Protein AF-A0A7C8D002-F1 (afdb_monomer)

Secondary structure (DSSP, 8-state):
-PPP-----HHHHHHHHHHHHHHHHHHHHHHHHH---HHHHTT-----EEE-TTS-EEEE-SS---TTTTHHHHHHS-TTT--TT-------TTTTTTSS-S--

Structure (mmCIF, N/CA/C/O backbone):
data_AF-A0A7C8D002-F1
#
_entry.id   AF-A0A7C8D002-F1
#
loop_
_atom_site.group_PDB
_atom_site.id
_atom_site.type_symbol
_atom_site.label_atom_id
_atom_site.label_alt_id
_atom_site.label_comp_id
_atom_site.label_asym_id
_atom_site.label_entity_id
_atom_site.label_seq_id
_atom_site.pdbx_PDB_ins_code
_atom_site.Cartn_x
_atom_site.Cartn_y
_atom_site.Cartn_z
_atom_site.occupancy
_atom_site.B_iso_or_equiv
_atom_site.auth_seq_id
_atom_site.auth_comp_id
_atom_site.auth_asym_id
_atom_site.auth_atom_id
_atom_site.pdbx_PDB_model_num
ATOM 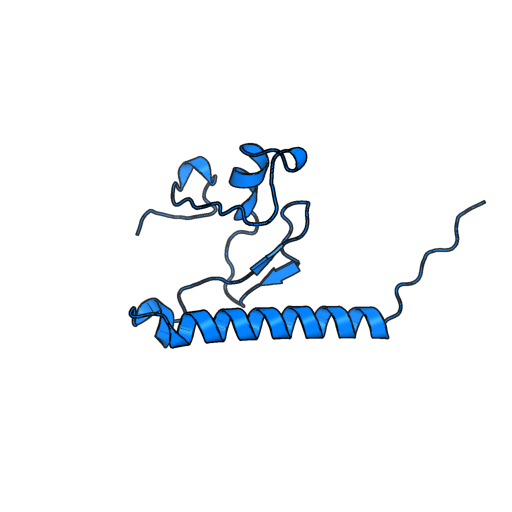1 N N . MET A 1 1 ? -38.613 18.965 1.150 1.00 39.44 1 MET A N 1
ATOM 2 C CA . MET A 1 1 ? -38.354 18.248 2.415 1.00 39.44 1 MET A CA 1
ATOM 3 C C . MET A 1 1 ? -36.889 17.859 2.396 1.00 39.44 1 MET A C 1
ATOM 5 O O . MET A 1 1 ? -36.526 17.009 1.596 1.00 39.44 1 MET A O 1
ATOM 9 N N . ASN A 1 2 ? -36.047 18.556 3.162 1.00 43.12 2 ASN A N 1
ATOM 10 C CA . ASN A 1 2 ? -34.639 18.187 3.298 1.00 43.12 2 ASN A CA 1
ATOM 11 C C . ASN A 1 2 ? -34.579 16.863 4.059 1.00 43.12 2 ASN A C 1
ATOM 13 O O . ASN A 1 2 ? -35.123 16.767 5.159 1.00 43.12 2 ASN A O 1
ATOM 17 N N . SER A 1 3 ? -33.975 15.844 3.453 1.00 49.53 3 SER A N 1
ATOM 18 C CA . SER A 1 3 ? -33.644 14.596 4.137 1.00 49.53 3 SER A CA 1
ATOM 19 C C . SER A 1 3 ? -32.827 14.921 5.395 1.00 49.53 3 SER A C 1
ATOM 21 O O . SER A 1 3 ? -31.970 15.805 5.318 1.00 49.53 3 SER A O 1
ATOM 23 N N . PRO A 1 4 ? -33.073 14.264 6.542 1.00 52.91 4 PRO A N 1
ATOM 24 C CA . PRO A 1 4 ? -32.281 14.506 7.742 1.00 52.91 4 PRO A CA 1
ATOM 25 C C . PRO A 1 4 ? -30.807 14.249 7.421 1.00 52.91 4 PRO A C 1
ATOM 27 O O . PRO A 1 4 ? -30.479 13.221 6.821 1.00 52.91 4 PRO A O 1
ATOM 30 N N . GLU A 1 5 ? -29.929 15.191 7.781 1.00 62.94 5 GLU A N 1
ATOM 31 C CA . GLU A 1 5 ? -28.484 14.974 7.722 1.00 62.94 5 GLU A CA 1
ATOM 32 C C . GLU A 1 5 ? -28.177 13.691 8.489 1.00 62.94 5 GLU A C 1
ATOM 34 O O . GLU A 1 5 ? -28.435 13.580 9.689 1.00 62.94 5 GLU A O 1
ATOM 39 N N . LYS A 1 6 ? -27.681 12.687 7.767 1.00 66.88 6 LYS A N 1
ATOM 40 C CA . LYS A 1 6 ? -27.319 11.394 8.330 1.00 66.88 6 LYS A CA 1
ATOM 41 C C . LYS A 1 6 ? -26.062 11.613 9.167 1.00 66.88 6 LYS A C 1
ATOM 43 O O . LYS A 1 6 ? -24.949 11.542 8.655 1.00 66.88 6 LYS A O 1
ATOM 48 N N . THR A 1 7 ? -26.247 11.969 10.432 1.00 80.38 7 THR A N 1
ATOM 49 C CA . THR A 1 7 ? -25.152 12.181 11.376 1.00 80.38 7 THR A CA 1
ATOM 50 C C . THR A 1 7 ? -24.419 10.849 11.518 1.00 80.38 7 THR A C 1
ATOM 52 O O . THR A 1 7 ? -25.017 9.849 11.913 1.00 80.38 7 THR A O 1
ATOM 55 N N . LEU A 1 8 ? -23.154 10.801 11.093 1.00 87.00 8 LEU A N 1
ATOM 56 C CA . LEU A 1 8 ? -22.322 9.608 11.238 1.00 87.00 8 LEU A CA 1
ATOM 57 C C . LEU A 1 8 ? -22.133 9.330 12.729 1.00 87.00 8 LEU A C 1
ATOM 59 O O . LEU A 1 8 ? -21.721 10.221 13.470 1.00 87.00 8 LEU A O 1
ATOM 63 N N . ASP A 1 9 ? -22.436 8.106 13.158 1.00 93.94 9 ASP A N 1
ATOM 64 C CA . ASP A 1 9 ? -22.226 7.683 14.540 1.00 93.94 9 ASP A CA 1
ATOM 65 C C . ASP A 1 9 ? -20.722 7.745 14.885 1.00 93.94 9 ASP A C 1
ATOM 67 O O . ASP A 1 9 ? -19.929 7.025 14.265 1.00 93.94 9 ASP A O 1
ATOM 71 N N . PRO A 1 10 ? -20.303 8.576 15.859 1.00 93.62 10 PRO A N 1
ATOM 72 C CA . PRO A 1 10 ? -18.892 8.746 16.200 1.00 93.62 10 PRO A CA 1
ATOM 73 C C . PRO A 1 10 ? -18.209 7.444 16.628 1.00 93.62 10 PRO A C 1
ATOM 75 O O . PRO A 1 10 ? -17.023 7.256 16.353 1.00 93.62 10 PRO A O 1
ATOM 78 N N . VAL A 1 11 ? -18.950 6.530 17.266 1.00 95.62 11 VAL A N 1
ATOM 79 C CA . VAL A 1 11 ? -18.418 5.226 17.683 1.00 95.62 11 VAL A CA 1
ATOM 80 C C . VAL A 1 11 ? -18.067 4.389 16.456 1.00 95.62 11 VAL A C 1
ATOM 82 O O . VAL A 1 11 ? -16.951 3.883 16.350 1.00 95.62 11 VAL A O 1
ATOM 85 N N . THR A 1 12 ? -18.983 4.299 15.492 1.00 95.69 12 THR A N 1
ATOM 86 C CA . THR A 1 12 ? -18.755 3.606 14.218 1.00 95.69 12 THR A CA 1
ATOM 87 C C . THR A 1 12 ? -17.555 4.180 13.462 1.00 95.69 12 THR A C 1
ATOM 89 O O . THR A 1 12 ? -16.737 3.420 12.944 1.00 95.69 12 THR A O 1
ATOM 92 N N . VAL A 1 13 ? -17.406 5.508 13.423 1.00 94.56 13 VAL A N 1
ATOM 93 C CA . VAL A 1 13 ? -16.273 6.163 12.747 1.00 94.56 13 VAL A CA 1
ATOM 94 C C . VAL A 1 13 ? -14.939 5.763 13.377 1.00 94.56 13 VAL A C 1
ATOM 96 O O . VAL A 1 13 ? -14.027 5.347 12.659 1.00 94.56 13 VAL A O 1
ATOM 99 N N . GLU A 1 14 ? -14.813 5.841 14.704 1.00 96.06 14 GLU A N 1
ATOM 100 C CA . GLU A 1 14 ? -13.562 5.473 15.376 1.00 96.06 14 GLU A CA 1
ATOM 101 C C . GLU A 1 14 ? -13.283 3.964 15.305 1.00 96.06 14 GLU A C 1
ATOM 103 O O . GLU A 1 14 ? -12.125 3.574 15.150 1.00 96.06 14 GLU A O 1
ATOM 108 N N . LEU A 1 15 ? -14.317 3.112 15.313 1.00 97.00 15 LEU A N 1
ATOM 109 C CA . LEU A 1 15 ? -14.160 1.670 15.090 1.00 97.00 15 LEU A CA 1
ATOM 110 C C . LEU A 1 15 ? -13.593 1.364 13.699 1.00 97.00 15 LEU A C 1
ATOM 112 O O . LEU A 1 15 ? -12.604 0.638 13.588 1.00 97.00 15 LEU A O 1
ATOM 116 N N . ILE A 1 16 ? -14.176 1.936 12.639 1.00 96.19 16 ILE A N 1
ATOM 117 C CA . ILE A 1 16 ? -13.707 1.730 11.258 1.00 96.19 16 ILE A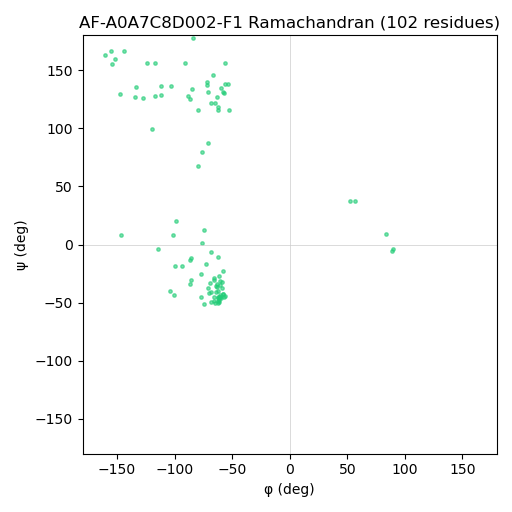 CA 1
ATOM 118 C C . ILE A 1 16 ? -12.275 2.243 11.103 1.00 96.19 16 ILE A C 1
ATOM 120 O O . ILE A 1 16 ? -11.418 1.559 10.544 1.00 96.19 16 ILE A O 1
ATOM 124 N N . LYS A 1 17 ? -11.987 3.430 11.638 1.00 94.44 17 LYS A N 1
ATOM 125 C CA . LYS A 1 17 ? -10.645 4.015 11.628 1.00 94.44 17 LYS A CA 1
ATOM 126 C C . LYS A 1 17 ? -9.631 3.122 12.345 1.00 94.44 17 LYS A C 1
ATOM 128 O O . LYS A 1 17 ? -8.560 2.878 11.794 1.00 94.44 17 LYS A O 1
ATOM 133 N N . GLY A 1 18 ? -9.964 2.606 13.529 1.00 95.81 18 GLY A N 1
ATOM 134 C CA . GLY A 1 18 ? -9.117 1.670 14.270 1.00 95.81 18 GLY A CA 1
ATOM 135 C C . GLY A 1 18 ? -8.863 0.375 13.495 1.00 95.81 18 GLY A C 1
ATOM 136 O O . GLY A 1 18 ? -7.719 -0.066 13.395 1.00 95.81 18 GLY A O 1
ATOM 137 N N . ALA A 1 19 ? -9.897 -0.186 12.862 1.00 97.06 19 ALA A N 1
ATOM 138 C CA . ALA A 1 19 ? -9.774 -1.383 12.032 1.00 97.06 19 ALA A CA 1
ATOM 139 C C . ALA A 1 19 ? -8.853 -1.162 10.818 1.00 97.06 19 ALA A C 1
ATOM 141 O O . ALA A 1 19 ? -7.956 -1.967 10.574 1.00 97.06 19 ALA A O 1
ATOM 142 N N . LEU A 1 20 ? -9.002 -0.042 10.101 1.00 95.94 20 LEU A N 1
ATOM 143 C CA . LEU A 1 20 ? -8.136 0.315 8.968 1.00 95.94 20 LEU A CA 1
ATOM 144 C C . LEU A 1 20 ? -6.680 0.541 9.393 1.00 95.94 20 LEU A C 1
ATOM 146 O O . LEU A 1 20 ? -5.752 0.201 8.658 1.00 95.94 20 LEU A O 1
ATOM 150 N N . GLN A 1 21 ? -6.463 1.114 10.579 1.00 93.88 21 GLN A N 1
ATOM 151 C CA . GLN A 1 21 ? -5.124 1.265 11.147 1.00 93.88 21 GLN A CA 1
ATOM 152 C C . GLN A 1 21 ? -4.5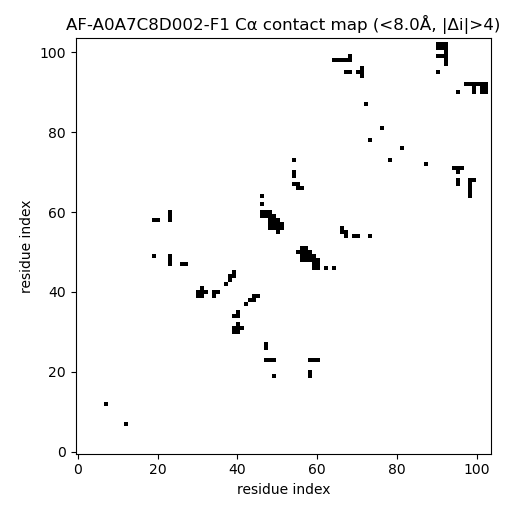14 -0.086 11.527 1.00 93.88 21 GLN A C 1
ATOM 154 O O . GLN A 1 21 ? -3.336 -0.293 11.250 1.00 93.88 21 GLN A O 1
ATOM 159 N N . SER A 1 22 ? -5.301 -0.998 12.110 1.00 95.94 22 SER A N 1
ATOM 160 C CA . SER A 1 22 ? -4.858 -2.358 12.441 1.00 95.94 22 SER A CA 1
ATOM 161 C C . SER A 1 22 ? -4.474 -3.139 11.188 1.00 95.94 22 SER A C 1
ATOM 163 O O . SER A 1 22 ? -3.369 -3.669 11.120 1.00 95.94 22 SER A O 1
ATOM 165 N N . ALA A 1 23 ? -5.332 -3.129 10.161 1.00 96.31 23 ALA A N 1
ATOM 166 C CA . ALA A 1 23 ? -5.067 -3.799 8.889 1.00 96.31 23 ALA A CA 1
ATOM 167 C C . ALA A 1 23 ? -3.776 -3.285 8.235 1.00 96.31 23 ALA A C 1
ATOM 169 O O . ALA A 1 23 ? -2.951 -4.071 7.775 1.00 96.31 23 ALA A O 1
ATOM 170 N N . ARG A 1 24 ? -3.550 -1.964 8.249 1.00 93.81 24 ARG A N 1
ATOM 171 C CA . ARG A 1 24 ? -2.291 -1.382 7.770 1.00 93.81 24 ARG A CA 1
ATOM 172 C C . ARG A 1 24 ? -1.090 -1.867 8.583 1.00 93.81 24 ARG A C 1
ATOM 174 O O . ARG A 1 24 ? -0.109 -2.290 7.983 1.00 93.81 24 ARG A O 1
ATOM 181 N N . SER A 1 25 ? -1.163 -1.848 9.913 1.00 93.62 25 SER A N 1
ATOM 182 C CA . SER A 1 25 ? -0.073 -2.340 10.769 1.00 93.62 25 SER A CA 1
ATOM 183 C C . SER A 1 25 ? 0.264 -3.809 10.494 1.00 93.62 25 SER A C 1
ATOM 185 O O . SER A 1 25 ? 1.434 -4.183 10.494 1.00 93.62 25 SER A O 1
ATOM 187 N N . GLU A 1 26 ? -0.740 -4.641 10.210 1.00 96.56 26 GLU A N 1
ATOM 188 C CA . GLU A 1 26 ? -0.522 -6.028 9.794 1.00 96.56 26 GLU A CA 1
ATOM 189 C C . GLU A 1 26 ? 0.177 -6.113 8.432 1.00 96.56 26 GLU A C 1
ATOM 191 O O . GLU A 1 26 ? 1.156 -6.847 8.313 1.00 96.56 26 GLU A O 1
ATOM 196 N N . MET A 1 27 ? -0.241 -5.326 7.431 1.00 95.00 27 MET A N 1
ATOM 197 C CA . MET A 1 27 ? 0.454 -5.249 6.135 1.00 95.00 27 MET A CA 1
ATOM 198 C C . MET A 1 27 ? 1.929 -4.854 6.295 1.00 95.00 27 MET A C 1
ATOM 200 O O . MET A 1 27 ? 2.803 -5.476 5.694 1.00 95.00 27 MET A O 1
ATOM 204 N N . GLU A 1 28 ? 2.223 -3.853 7.128 1.00 93.81 28 GLU A N 1
ATOM 205 C CA . GLU A 1 28 ? 3.596 -3.417 7.418 1.00 93.81 28 GLU A CA 1
ATOM 206 C C . GLU A 1 28 ? 4.412 -4.536 8.088 1.00 93.81 28 GLU A C 1
ATOM 208 O O . GLU A 1 28 ? 5.513 -4.855 7.639 1.00 93.81 28 GLU A O 1
ATOM 213 N N . ALA A 1 29 ? 3.845 -5.209 9.094 1.00 94.38 29 ALA A N 1
ATOM 214 C CA . ALA A 1 29 ? 4.499 -6.329 9.771 1.00 94.38 29 ALA A CA 1
ATOM 215 C C . ALA A 1 29 ? 4.762 -7.524 8.831 1.00 94.38 29 ALA A C 1
ATOM 217 O O . ALA A 1 29 ? 5.765 -8.230 8.983 1.00 94.38 29 ALA A O 1
ATOM 218 N N . LEU A 1 30 ? 3.877 -7.762 7.855 1.00 96.31 30 LEU A N 1
ATOM 219 C CA . LEU A 1 30 ? 4.088 -8.755 6.801 1.00 96.31 30 LEU A CA 1
ATOM 220 C C . LEU A 1 30 ? 5.277 -8.378 5.915 1.00 96.31 30 LEU A C 1
ATOM 222 O O . LEU A 1 30 ? 6.166 -9.204 5.732 1.00 96.31 30 LEU A O 1
ATOM 226 N N . ILE A 1 31 ? 5.329 -7.143 5.413 1.00 95.06 31 ILE A N 1
ATOM 227 C CA . ILE A 1 31 ? 6.441 -6.659 4.581 1.00 95.06 31 ILE A CA 1
ATOM 228 C C . ILE A 1 31 ? 7.769 -6.798 5.336 1.00 95.06 31 ILE A C 1
ATOM 230 O O . ILE A 1 31 ? 8.743 -7.331 4.799 1.00 95.06 31 ILE A O 1
ATOM 234 N N . ASP A 1 32 ? 7.786 -6.400 6.605 1.00 93.06 32 ASP A N 1
ATOM 235 C CA . ASP A 1 32 ? 8.966 -6.445 7.463 1.00 93.06 32 ASP A CA 1
ATOM 236 C C . ASP A 1 32 ? 9.524 -7.852 7.661 1.00 93.06 32 ASP A C 1
ATOM 238 O O . ASP A 1 32 ? 10.736 -8.062 7.580 1.00 93.06 32 ASP A O 1
ATOM 242 N N . ARG A 1 33 ? 8.648 -8.827 7.927 1.00 95.12 33 ARG A N 1
ATOM 243 C CA . ARG A 1 33 ? 9.074 -10.204 8.211 1.00 95.12 33 ARG A CA 1
ATOM 244 C C . A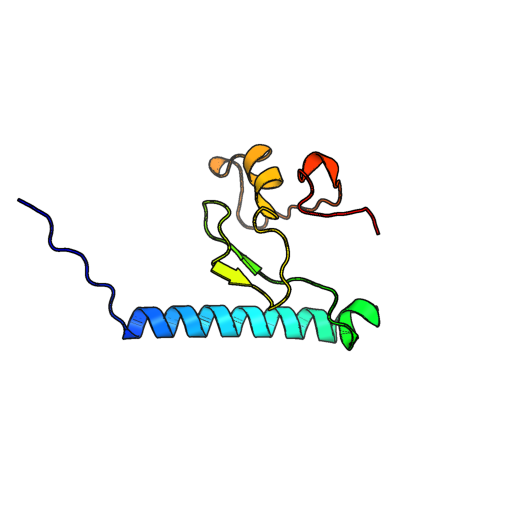RG A 1 33 ? 9.472 -10.972 6.950 1.00 95.12 33 ARG A C 1
ATOM 246 O O . ARG A 1 33 ? 10.222 -11.938 7.059 1.00 95.12 33 ARG A O 1
ATOM 253 N N . THR A 1 34 ? 8.951 -10.594 5.779 1.00 97.00 34 THR A N 1
ATOM 254 C CA . THR A 1 34 ? 9.207 -11.313 4.518 1.00 97.00 34 THR A CA 1
ATOM 255 C C . THR A 1 34 ? 10.274 -10.665 3.649 1.00 97.00 34 THR A C 1
ATOM 257 O O . THR A 1 34 ? 10.806 -11.321 2.755 1.00 97.00 34 THR A O 1
ATOM 260 N N . SER A 1 35 ? 10.592 -9.390 3.870 1.00 96.12 35 SER A N 1
ATOM 261 C CA . SER A 1 35 ? 11.582 -8.698 3.055 1.00 96.12 35 SER A CA 1
ATOM 262 C C . SER A 1 35 ? 13.003 -9.191 3.325 1.00 96.12 35 SER A C 1
ATOM 264 O O . SER A 1 35 ? 13.468 -9.244 4.465 1.00 96.12 35 SER A O 1
ATOM 266 N N . MET A 1 36 ? 13.726 -9.488 2.244 1.00 96.31 36 MET A N 1
ATOM 267 C CA . MET A 1 36 ? 15.163 -9.769 2.288 1.00 96.31 36 MET A CA 1
ATOM 268 C C . MET A 1 36 ? 16.022 -8.496 2.195 1.00 96.31 36 MET A C 1
ATOM 270 O O . MET A 1 36 ? 17.219 -8.554 2.467 1.00 96.31 36 MET A O 1
ATOM 274 N N . SER A 1 37 ? 15.439 -7.348 1.824 1.00 96.00 37 SER A N 1
ATOM 275 C CA . SER A 1 37 ? 16.169 -6.085 1.655 1.00 96.00 37 SER A CA 1
ATOM 276 C C . SER A 1 37 ? 16.286 -5.329 2.985 1.00 96.00 37 SER A C 1
ATOM 278 O O . SER A 1 37 ? 15.254 -4.994 3.577 1.00 96.00 37 SER A O 1
ATOM 280 N N . PRO A 1 38 ? 17.503 -4.967 3.437 1.00 92.81 38 PRO A N 1
ATOM 281 C CA . PRO A 1 38 ? 17.687 -4.120 4.615 1.00 92.81 38 PRO A CA 1
ATOM 282 C C . PRO A 1 38 ? 17.041 -2.735 4.468 1.00 92.81 38 PRO A C 1
ATOM 284 O O . PRO A 1 38 ? 16.554 -2.179 5.448 1.00 92.81 38 PRO A O 1
ATOM 287 N N . PHE A 1 39 ? 16.968 -2.184 3.251 1.00 91.88 39 PHE A N 1
ATOM 288 C CA . PHE A 1 39 ? 16.294 -0.901 3.010 1.00 91.88 39 PHE A CA 1
ATOM 289 C C . PHE A 1 39 ? 14.792 -0.986 3.301 1.00 91.88 39 PHE A C 1
ATOM 291 O O . PHE A 1 39 ? 14.225 -0.121 3.961 1.00 91.88 39 PHE A O 1
ATOM 298 N N . ILE A 1 40 ? 14.150 -2.085 2.919 1.00 92.12 40 ILE A N 1
ATOM 299 C CA . ILE A 1 40 ? 12.734 -2.292 3.225 1.00 92.12 40 ILE A CA 1
ATOM 300 C C . ILE A 1 40 ? 12.565 -2.641 4.713 1.00 92.12 40 ILE A C 1
ATOM 302 O O . ILE A 1 40 ? 11.809 -1.981 5.417 1.00 92.12 40 ILE A O 1
ATOM 306 N N . ARG A 1 41 ? 13.307 -3.630 5.228 1.00 91.06 41 ARG A N 1
ATOM 307 C CA . ARG A 1 41 ? 13.112 -4.156 6.591 1.00 91.06 41 ARG A CA 1
ATOM 308 C C . ARG A 1 41 ? 13.523 -3.179 7.695 1.00 91.06 41 ARG A C 1
ATOM 310 O O . ARG A 1 41 ? 12.845 -3.088 8.716 1.00 91.06 41 ARG A O 1
ATOM 317 N N . GLU A 1 42 ? 14.647 -2.485 7.528 1.00 89.38 42 GLU A N 1
ATOM 318 C CA . GLU A 1 42 ? 15.251 -1.646 8.574 1.00 89.38 42 GLU A CA 1
ATOM 319 C C . GLU A 1 42 ? 15.019 -0.159 8.323 1.00 89.38 42 GLU A C 1
ATOM 321 O O . GLU A 1 42 ? 14.743 0.576 9.269 1.00 89.38 42 GLU A O 1
ATOM 326 N N . LYS A 1 43 ? 15.106 0.294 7.063 1.00 90.62 43 LYS A N 1
ATOM 327 C CA . LYS A 1 43 ? 14.854 1.704 6.718 1.00 90.62 43 LYS A CA 1
ATOM 328 C C . LYS A 1 43 ? 13.383 2.017 6.470 1.00 90.62 43 LYS A C 1
ATOM 330 O O . LYS A 1 43 ? 13.043 3.195 6.467 1.00 90.62 43 LYS A O 1
ATOM 335 N N . LYS A 1 44 ? 12.529 0.994 6.344 1.00 89.81 44 LYS A N 1
ATOM 336 C CA . LYS A 1 44 ? 11.092 1.143 6.065 1.00 89.81 44 LYS A CA 1
ATOM 337 C C . LYS A 1 44 ? 10.838 1.934 4.785 1.00 89.81 44 LYS A C 1
ATOM 339 O O . LYS A 1 44 ? 9.912 2.736 4.719 1.00 89.81 44 LYS A O 1
ATOM 344 N N . ASP A 1 45 ? 11.685 1.715 3.780 1.00 89.12 45 ASP A N 1
ATOM 345 C CA . ASP A 1 45 ? 11.563 2.358 2.472 1.00 89.12 45 ASP A CA 1
ATOM 346 C C . ASP A 1 45 ? 10.506 1.644 1.620 1.00 89.12 45 ASP A C 1
ATOM 348 O O . ASP A 1 45 ? 10.794 0.904 0.681 1.00 89.12 45 ASP A O 1
ATOM 352 N N . TYR A 1 46 ? 9.259 1.761 2.062 1.00 89.62 46 TYR A N 1
ATOM 353 C CA . TYR A 1 46 ? 8.076 1.241 1.399 1.00 89.62 46 TYR A CA 1
ATOM 354 C C . TYR A 1 46 ? 6.859 2.056 1.831 1.00 89.62 46 TYR A C 1
ATOM 356 O O . TYR A 1 46 ? 6.882 2.797 2.817 1.00 89.62 46 TYR A O 1
ATOM 364 N N . PHE A 1 47 ? 5.762 1.882 1.104 1.00 89.81 47 PHE A N 1
ATOM 365 C CA . PHE A 1 47 ? 4.497 2.506 1.442 1.00 89.81 47 PHE A CA 1
ATOM 366 C C . PHE A 1 47 ? 3.364 1.495 1.346 1.00 89.81 47 PHE A C 1
ATOM 368 O O . PHE A 1 47 ? 3.204 0.827 0.327 1.00 89.81 47 PHE A O 1
ATOM 375 N N . SER A 1 48 ? 2.589 1.379 2.420 1.00 91.56 48 SER A N 1
ATOM 376 C CA . SER A 1 48 ? 1.364 0.587 2.465 1.00 91.56 48 SER A CA 1
ATOM 377 C C . SER A 1 48 ? 0.177 1.532 2.610 1.00 91.56 48 SER A C 1
ATOM 379 O O . SER A 1 48 ? 0.220 2.502 3.374 1.00 91.56 48 SER A O 1
ATOM 381 N N . ALA A 1 49 ? -0.885 1.279 1.849 1.00 91.88 49 ALA A N 1
ATOM 382 C CA . ALA A 1 49 ? -2.055 2.139 1.859 1.00 91.88 49 ALA A CA 1
ATOM 383 C C . ALA A 1 49 ? -3.341 1.426 1.455 1.00 91.88 49 ALA A C 1
ATOM 385 O O . ALA A 1 49 ? -3.334 0.430 0.738 1.00 91.88 49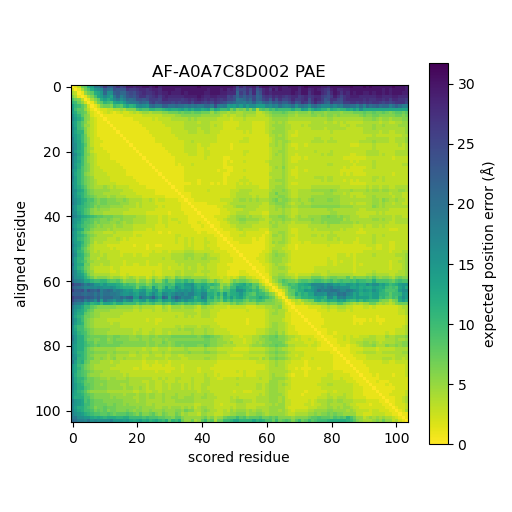 ALA A O 1
ATOM 386 N N . ILE A 1 50 ? -4.445 1.996 1.925 1.00 93.00 50 ILE A N 1
ATOM 387 C CA . ILE A 1 50 ? -5.818 1.661 1.580 1.00 93.00 50 ILE A CA 1
ATOM 388 C C . ILE A 1 50 ? -6.415 2.901 0.928 1.00 93.00 50 ILE A C 1
ATOM 390 O O . ILE A 1 50 ? -6.368 3.997 1.498 1.00 93.00 50 ILE A O 1
ATOM 394 N N . PHE A 1 51 ? -6.994 2.709 -0.248 1.00 92.50 51 PHE A N 1
ATOM 395 C CA . PHE A 1 51 ? -7.636 3.756 -1.025 1.00 92.50 51 PHE A CA 1
ATOM 396 C C . PHE A 1 51 ? -9.122 3.457 -1.184 1.00 92.50 51 PHE A C 1
ATOM 398 O O . PHE A 1 51 ? -9.548 2.305 -1.090 1.00 92.50 51 PHE A O 1
ATOM 405 N N . ASP A 1 52 ? -9.917 4.495 -1.419 1.00 92.38 52 ASP A N 1
ATOM 406 C CA . ASP A 1 52 ? -11.302 4.307 -1.822 1.00 92.38 52 ASP A CA 1
ATOM 407 C C . ASP A 1 52 ? -11.441 4.073 -3.328 1.00 92.38 52 ASP A C 1
ATOM 409 O O . ASP A 1 52 ? -10.488 4.139 -4.108 1.00 92.38 52 ASP A O 1
ATOM 413 N N . ARG A 1 53 ? -12.687 3.840 -3.743 1.00 91.50 53 ARG A N 1
ATOM 414 C CA . ARG A 1 53 ? -13.049 3.629 -5.142 1.00 91.50 53 ARG A CA 1
ATOM 415 C C . ARG A 1 53 ? -12.751 4.847 -6.031 1.00 91.50 53 ARG A C 1
ATOM 417 O O . ARG A 1 53 ? -12.842 4.728 -7.236 1.00 91.50 53 ARG A O 1
ATOM 424 N N . GLN A 1 54 ? -12.423 6.024 -5.514 1.00 90.62 54 GLN A N 1
ATOM 425 C CA . GLN A 1 54 ? -12.091 7.195 -6.335 1.00 90.62 54 GLN A CA 1
ATOM 426 C C . GLN A 1 54 ? -10.586 7.441 -6.432 1.00 90.62 54 GLN A C 1
ATOM 428 O O . GLN A 1 54 ? -10.188 8.484 -6.938 1.00 90.62 54 GLN A O 1
ATOM 433 N N . GLY A 1 55 ? -9.751 6.527 -5.945 1.00 89.50 55 GLY A N 1
ATOM 434 C CA . GLY A 1 55 ? -8.313 6.751 -5.954 1.00 89.50 55 GLY A CA 1
ATOM 435 C C . GLY A 1 55 ? -7.790 7.441 -4.693 1.00 89.50 55 GLY A C 1
ATOM 436 O O . GLY A 1 55 ? -6.589 7.641 -4.548 1.00 89.50 55 GLY A O 1
ATOM 437 N N . ARG A 1 56 ? -8.668 7.842 -3.763 1.00 89.88 56 ARG A N 1
ATOM 438 C CA . ARG A 1 56 ? -8.293 8.728 -2.655 1.00 89.88 56 ARG A CA 1
ATOM 439 C C . ARG A 1 56 ? -7.722 7.921 -1.502 1.00 89.88 56 ARG A C 1
ATOM 441 O O . ARG A 1 56 ? -8.304 6.923 -1.080 1.00 89.88 56 ARG A O 1
ATOM 448 N N . LEU A 1 57 ? -6.598 8.382 -0.960 1.00 90.12 57 LEU A N 1
ATOM 449 C CA . LEU A 1 57 ? -5.947 7.756 0.186 1.00 90.12 57 LEU A CA 1
ATOM 450 C C . LEU A 1 57 ? -6.837 7.839 1.437 1.00 90.12 57 LEU A C 1
ATOM 452 O O . LEU A 1 57 ? -7.164 8.931 1.897 1.00 90.12 57 LEU A O 1
ATOM 456 N N . ILE A 1 58 ? -7.178 6.684 2.013 1.00 91.62 58 ILE A N 1
ATOM 457 C CA . ILE A 1 58 ? -7.978 6.572 3.244 1.00 91.62 58 ILE A CA 1
ATOM 458 C C . ILE A 1 58 ? -7.090 6.306 4.460 1.00 91.62 58 ILE A C 1
ATOM 460 O O . ILE A 1 58 ? -7.277 6.897 5.522 1.00 91.62 58 ILE A O 1
ATOM 464 N N . SER A 1 59 ? -6.108 5.416 4.317 1.00 90.44 59 SER A N 1
ATOM 465 C CA . SER A 1 59 ? -5.140 5.081 5.362 1.00 90.44 59 SER A CA 1
ATOM 466 C C . SER A 1 59 ? -3.815 4.748 4.702 1.00 90.4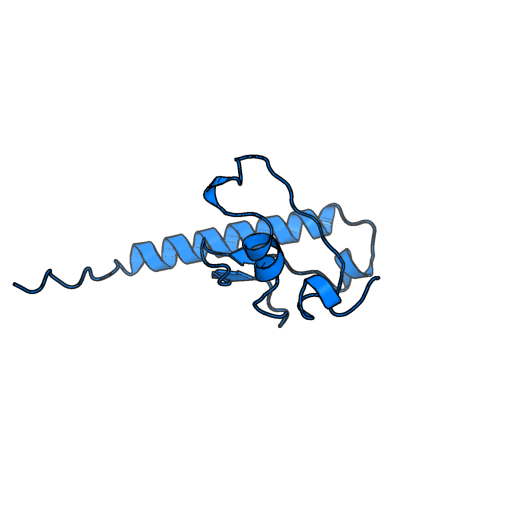4 59 SER A C 1
ATOM 468 O O . SER A 1 59 ? -3.796 3.938 3.786 1.00 90.44 59 SER A O 1
ATOM 470 N N . GLY A 1 60 ? -2.713 5.346 5.147 1.00 88.19 60 GLY A N 1
ATOM 471 C CA . GLY A 1 60 ? -1.383 5.069 4.605 1.00 88.19 60 GLY A CA 1
ATOM 472 C C . GLY A 1 60 ? -0.303 5.096 5.676 1.00 88.19 60 GLY A C 1
ATOM 473 O O . GLY A 1 60 ? -0.546 5.556 6.799 1.00 88.19 60 GLY A O 1
ATOM 474 N N . THR A 1 61 ? 0.877 4.585 5.340 1.00 83.56 61 THR A N 1
ATOM 475 C CA . THR A 1 61 ? 2.124 4.792 6.096 1.00 83.56 61 THR A CA 1
ATOM 476 C C . THR A 1 61 ? 2.428 6.286 6.256 1.00 83.56 61 THR A C 1
ATOM 478 O O . THR A 1 61 ? 2.003 7.114 5.456 1.00 83.56 61 THR A O 1
ATOM 481 N N . ARG A 1 62 ? 3.210 6.658 7.277 1.00 66.56 62 ARG A N 1
ATOM 482 C CA . ARG A 1 62 ? 3.544 8.068 7.598 1.00 66.56 62 ARG A CA 1
ATOM 483 C C . ARG A 1 62 ? 4.561 8.712 6.640 1.00 66.56 62 ARG A C 1
ATOM 485 O O . ARG A 1 62 ? 5.098 9.771 6.956 1.00 66.56 62 ARG A O 1
ATOM 492 N N . VAL A 1 63 ? 4.844 8.079 5.503 1.00 64.88 63 VAL A N 1
ATOM 493 C CA . VAL A 1 63 ? 5.750 8.606 4.479 1.00 64.88 63 VAL A CA 1
ATOM 494 C C . VAL A 1 63 ? 4.928 9.467 3.515 1.00 64.88 63 VAL A C 1
ATOM 496 O O . VAL A 1 63 ? 3.903 8.991 3.023 1.00 64.88 63 VAL A O 1
ATOM 499 N N . PRO A 1 64 ? 5.325 10.722 3.243 1.00 57.88 64 PRO A N 1
ATOM 500 C CA . PRO A 1 64 ? 4.614 11.590 2.316 1.00 57.88 64 PRO A CA 1
ATOM 501 C C . PRO A 1 64 ? 4.916 11.162 0.874 1.00 57.88 64 PRO A C 1
ATOM 503 O O . PRO A 1 64 ? 5.759 11.755 0.206 1.00 57.88 64 PRO A O 1
ATOM 506 N N . LEU A 1 65 ? 4.253 10.107 0.404 1.00 66.38 65 LEU A N 1
ATOM 507 C CA . LEU A 1 65 ? 4.216 9.773 -1.017 1.00 66.38 65 LEU A CA 1
ATOM 508 C C . LEU A 1 65 ? 3.016 10.430 -1.699 1.00 66.38 65 LEU A C 1
ATOM 510 O O . LEU A 1 65 ? 2.028 10.798 -1.059 1.00 66.38 65 LEU A O 1
ATOM 514 N N . ALA A 1 66 ? 3.151 10.615 -3.011 1.00 63.34 66 ALA A N 1
ATOM 515 C CA . ALA A 1 66 ? 2.180 11.303 -3.841 1.00 63.34 66 ALA A CA 1
ATOM 516 C C . ALA A 1 66 ? 0.808 10.606 -3.779 1.00 63.34 66 ALA A C 1
ATOM 518 O O . ALA A 1 66 ? 0.705 9.384 -3.846 1.00 63.34 66 ALA A O 1
ATOM 519 N N . GLY A 1 67 ? -0.265 11.385 -3.630 1.00 67.75 67 GLY A N 1
ATOM 520 C CA . GLY A 1 67 ? -1.624 10.856 -3.464 1.00 67.75 67 GLY A CA 1
ATOM 521 C C . GLY A 1 67 ? -2.209 10.172 -4.707 1.00 67.75 67 GLY A C 1
ATOM 522 O O . GLY A 1 67 ? -3.280 9.591 -4.605 1.00 67.75 67 GLY A O 1
ATOM 523 N N . ASN A 1 68 ? -1.518 10.225 -5.849 1.00 82.62 68 ASN A N 1
ATOM 524 C CA . ASN A 1 68 ? -1.966 9.744 -7.159 1.00 82.62 68 ASN A CA 1
ATOM 525 C C . ASN A 1 68 ? -1.421 8.349 -7.531 1.00 82.62 68 ASN A C 1
ATOM 527 O O . ASN A 1 68 ? -1.383 7.992 -8.708 1.00 82.62 68 ASN A O 1
ATOM 531 N N . LEU A 1 69 ? -0.984 7.548 -6.550 1.00 88.94 69 LEU A N 1
ATOM 532 C CA . LEU A 1 69 ? -0.371 6.226 -6.772 1.00 88.94 69 LEU A CA 1
ATOM 533 C C . LEU A 1 69 ? -1.253 5.232 -7.541 1.00 88.94 69 LEU A C 1
ATOM 535 O O . LEU A 1 69 ? -0.724 4.285 -8.114 1.00 88.94 69 LEU A O 1
ATOM 539 N N . ILE A 1 70 ? -2.573 5.395 -7.554 1.00 92.50 70 ILE A N 1
ATOM 540 C CA . ILE A 1 70 ? -3.467 4.455 -8.247 1.00 92.50 70 ILE A CA 1
ATOM 541 C C . ILE A 1 70 ? -4.200 5.071 -9.438 1.00 92.50 70 ILE A C 1
ATOM 543 O O . ILE A 1 70 ? -4.852 4.344 -10.184 1.00 92.50 70 ILE A O 1
ATOM 547 N N . ASP A 1 71 ? -4.036 6.372 -9.679 1.00 92.56 71 ASP A N 1
ATOM 548 C CA . ASP A 1 71 ? -4.759 7.099 -10.728 1.00 92.56 71 ASP A CA 1
ATOM 549 C C . ASP A 1 71 ? -4.452 6.528 -12.116 1.00 92.56 71 ASP A C 1
ATOM 551 O O . ASP A 1 71 ? -5.367 6.247 -12.883 1.00 92.56 71 ASP A O 1
ATOM 555 N N . CYS A 1 72 ? -3.177 6.262 -12.418 1.00 94.00 72 CYS A N 1
ATOM 556 C CA . CYS A 1 72 ? -2.772 5.678 -13.703 1.00 94.00 72 CYS A CA 1
ATOM 557 C C . CYS A 1 72 ? -3.394 4.295 -13.965 1.00 94.00 72 CYS A C 1
ATOM 559 O O . CYS A 1 72 ? -3.752 3.986 -15.101 1.00 94.00 72 CYS A O 1
ATOM 561 N N . ILE A 1 73 ? -3.583 3.485 -12.917 1.00 95.12 73 ILE A N 1
ATOM 562 C CA . ILE A 1 73 ? -4.265 2.192 -13.02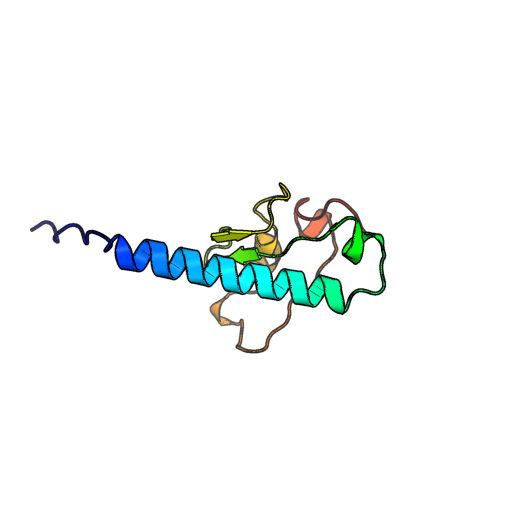4 1.00 95.12 73 ILE A CA 1
ATOM 563 C C . ILE A 1 73 ? -5.744 2.426 -13.329 1.00 95.12 73 ILE A C 1
ATOM 565 O O . ILE A 1 73 ? -6.258 1.837 -14.272 1.00 95.12 73 ILE A O 1
ATOM 569 N N . LEU A 1 74 ? -6.416 3.296 -12.570 1.00 94.25 74 LEU A N 1
ATOM 570 C CA . LEU A 1 74 ? -7.845 3.573 -12.746 1.00 94.25 74 LEU A CA 1
ATOM 571 C C . LEU A 1 74 ? -8.168 4.247 -14.091 1.00 94.25 74 LEU A C 1
ATOM 573 O O . LEU A 1 74 ? -9.263 4.066 -14.617 1.00 94.25 74 LEU A O 1
ATOM 577 N N . GLU A 1 75 ? -7.230 5.014 -14.650 1.00 94.00 75 GLU A N 1
ATOM 578 C CA . GLU A 1 75 ? -7.342 5.607 -15.987 1.00 94.00 75 GLU A CA 1
ATOM 579 C C . GLU A 1 75 ? -7.231 4.557 -17.104 1.00 94.00 75 GLU A C 1
ATOM 581 O O . GLU A 1 75 ? -7.926 4.660 -18.114 1.00 94.00 75 GLU A O 1
ATOM 586 N N . GLN A 1 76 ? -6.365 3.554 -16.937 1.00 95.12 76 GLN A N 1
ATOM 587 C CA . GLN A 1 76 ? -6.121 2.516 -17.944 1.00 95.12 76 GLN A CA 1
ATOM 588 C C . GLN A 1 76 ? -7.099 1.340 -17.848 1.00 95.12 76 GLN A C 1
ATOM 590 O O . GLN A 1 76 ? -7.432 0.734 -18.867 1.00 95.12 76 GLN A O 1
ATOM 595 N N . TYR A 1 77 ? -7.521 1.001 -16.632 1.00 94.75 77 TYR A N 1
ATOM 596 C CA . TYR A 1 77 ? -8.369 -0.142 -16.320 1.00 94.75 77 TYR A CA 1
ATOM 597 C C . TYR A 1 77 ? -9.663 0.362 -15.671 1.00 94.75 77 TYR A C 1
ATOM 599 O O . TYR A 1 77 ? -9.677 0.667 -14.473 1.00 94.75 77 TYR A O 1
ATOM 607 N N . PRO A 1 78 ? -10.760 0.470 -16.445 1.00 93.06 78 PRO A N 1
ATOM 608 C CA . PRO A 1 78 ? -12.056 0.857 -15.913 1.00 93.06 78 PRO A CA 1
ATOM 609 C C . PRO A 1 78 ? -12.490 -0.073 -14.780 1.00 93.06 78 PRO A C 1
ATOM 611 O O . PRO A 1 78 ? -12.369 -1.292 -14.867 1.00 93.06 78 PRO A O 1
ATOM 614 N N . GLN A 1 79 ? -13.050 0.501 -13.719 1.00 91.81 79 GLN A N 1
ATOM 615 C CA . GLN A 1 79 ? -13.404 -0.249 -12.508 1.00 91.81 79 GLN A CA 1
ATOM 616 C C . GLN A 1 79 ? -14.426 -1.358 -12.733 1.00 91.81 79 GLN A C 1
ATOM 618 O O . GLN A 1 79 ? -14.436 -2.326 -11.981 1.00 91.81 79 GLN A O 1
ATOM 623 N N . ASP A 1 80 ? -15.281 -1.209 -13.741 1.00 94.25 80 ASP A N 1
ATOM 624 C CA . ASP A 1 80 ? -16.294 -2.210 -14.076 1.00 94.25 80 ASP A CA 1
ATOM 625 C C . ASP A 1 80 ? -15.677 -3.468 -14.721 1.00 94.25 80 ASP A C 1
ATOM 627 O O . ASP A 1 80 ? -16.306 -4.526 -14.723 1.00 94.25 80 ASP A O 1
ATOM 631 N N . ASP A 1 81 ? -14.433 -3.372 -15.205 1.00 94.75 81 ASP A N 1
ATOM 632 C CA . ASP A 1 81 ? -13.671 -4.495 -15.756 1.00 94.75 81 ASP A CA 1
ATOM 633 C C . ASP A 1 81 ? -12.774 -5.176 -14.709 1.00 94.75 81 ASP A C 1
ATOM 635 O O . ASP A 1 81 ? -12.371 -6.325 -14.912 1.00 94.75 81 ASP A O 1
ATOM 639 N N . MET A 1 82 ? -12.483 -4.500 -13.589 1.00 95.25 82 MET A N 1
ATOM 640 C CA . MET A 1 82 ? -11.666 -5.032 -12.493 1.00 95.25 82 MET A CA 1
ATOM 641 C C . MET A 1 82 ? -12.428 -6.118 -11.723 1.00 95.25 82 MET A C 1
ATOM 643 O O . MET A 1 82 ? -13.613 -5.973 -11.410 1.00 95.25 82 MET A O 1
ATOM 647 N N . ARG A 1 83 ? -11.745 -7.211 -11.377 1.00 96.19 83 ARG A N 1
ATOM 648 C CA . ARG A 1 83 ? -12.339 -8.380 -10.713 1.00 96.19 83 ARG A CA 1
ATOM 649 C C . ARG A 1 83 ? -11.631 -8.712 -9.409 1.00 96.19 83 ARG A C 1
ATOM 651 O O . ARG A 1 83 ? -10.465 -8.385 -9.199 1.00 96.19 83 ARG A O 1
ATOM 658 N N . ASP A 1 84 ? -12.363 -9.387 -8.526 1.00 96.06 84 ASP A N 1
ATOM 659 C CA . ASP A 1 84 ? -11.783 -9.937 -7.304 1.00 96.06 84 ASP A CA 1
ATOM 660 C C . ASP A 1 84 ? -10.632 -10.896 -7.647 1.00 96.06 84 ASP A C 1
ATOM 662 O O . ASP A 1 84 ? -10.767 -11.756 -8.520 1.00 96.06 84 ASP A O 1
ATOM 666 N N . GLY A 1 85 ? -9.496 -10.717 -6.973 1.00 96.31 85 GLY A N 1
ATOM 667 C CA . GLY A 1 85 ? -8.259 -11.456 -7.233 1.00 96.31 85 GLY A CA 1
ATOM 668 C C . GLY A 1 85 ? -7.314 -10.846 -8.277 1.00 96.31 85 GLY A C 1
ATOM 669 O O . GLY A 1 85 ? -6.199 -11.353 -8.417 1.00 96.31 85 GLY A O 1
ATOM 670 N N . ASP A 1 86 ? -7.691 -9.770 -8.974 1.00 96.81 86 ASP A N 1
ATOM 671 C CA . ASP A 1 86 ? -6.780 -9.092 -9.903 1.00 96.81 86 ASP A CA 1
ATOM 672 C C . ASP A 1 86 ? -5.597 -8.430 -9.172 1.00 96.81 86 ASP A C 1
ATOM 674 O O . ASP A 1 86 ? -5.731 -7.891 -8.070 1.00 96.81 86 ASP A O 1
ATOM 678 N N . LEU A 1 87 ? -4.432 -8.415 -9.830 1.00 96.38 87 LEU A N 1
ATOM 679 C CA . LEU A 1 87 ? -3.224 -7.744 -9.353 1.00 96.38 87 LEU A CA 1
ATOM 680 C C . LEU A 1 87 ? -2.674 -6.803 -10.428 1.00 96.38 87 LEU A C 1
ATOM 682 O O . LEU A 1 87 ? -2.381 -7.225 -11.545 1.00 96.38 87 LEU A O 1
ATOM 686 N N . TYR A 1 88 ? -2.471 -5.540 -10.055 1.00 95.25 88 TYR A N 1
ATOM 687 C CA . TYR A 1 88 ? -1.923 -4.499 -10.922 1.00 95.25 88 TYR A CA 1
ATOM 688 C C . TYR A 1 88 ? -0.536 -4.097 -10.420 1.00 95.25 88 TYR A C 1
ATOM 690 O O . TYR A 1 88 ? -0.357 -3.809 -9.237 1.00 95.25 88 TYR A O 1
ATOM 698 N N . ILE A 1 89 ? 0.451 -4.089 -11.316 1.00 94.88 89 ILE A N 1
ATOM 699 C CA . ILE A 1 89 ? 1.849 -3.776 -10.999 1.00 94.88 89 ILE A CA 1
ATOM 700 C C . ILE A 1 89 ? 2.368 -2.793 -12.040 1.00 94.88 89 ILE A C 1
ATOM 702 O O . ILE A 1 89 ? 2.156 -2.990 -13.236 1.00 94.88 89 ILE A O 1
ATOM 706 N N . TYR A 1 90 ? 3.074 -1.758 -11.589 1.00 93.69 90 TYR A N 1
ATOM 707 C CA . TYR A 1 90 ? 3.740 -0.810 -12.471 1.00 93.69 90 TYR A CA 1
ATOM 708 C C . TYR A 1 90 ? 4.969 -0.192 -11.811 1.00 93.69 90 TYR A C 1
ATOM 710 O O . TYR A 1 90 ? 5.106 -0.193 -10.589 1.00 93.69 90 TYR A O 1
ATOM 718 N N . ASN A 1 91 ? 5.864 0.340 -12.639 1.00 93.06 91 ASN A N 1
ATOM 719 C CA . ASN A 1 91 ? 7.060 1.059 -12.203 1.00 93.06 91 ASN A CA 1
ATOM 720 C C . ASN A 1 91 ? 7.463 2.204 -13.153 1.00 93.06 91 ASN A C 1
ATOM 722 O O . ASN A 1 91 ? 8.535 2.772 -12.979 1.00 93.06 91 ASN A O 1
ATOM 726 N N . ASP A 1 92 ? 6.630 2.542 -14.146 1.00 93.31 92 ASP A N 1
ATOM 727 C CA . ASP A 1 92 ? 6.906 3.605 -15.118 1.00 93.31 92 ASP A CA 1
ATOM 728 C C . ASP A 1 92 ? 6.609 5.004 -14.515 1.00 93.31 92 ASP A C 1
ATOM 730 O O . ASP A 1 92 ? 5.446 5.324 -14.218 1.00 93.31 92 ASP A O 1
ATOM 734 N N . PRO A 1 93 ? 7.630 5.871 -14.344 1.00 91.94 93 PRO A N 1
ATOM 735 C CA . PRO A 1 93 ? 7.457 7.221 -13.802 1.00 91.94 93 PRO A CA 1
ATOM 736 C C 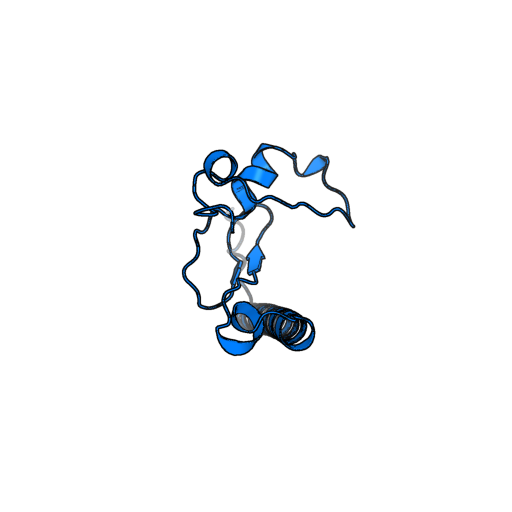. PRO A 1 93 ? 6.634 8.153 -14.697 1.00 91.94 93 PRO A C 1
ATOM 738 O O . PRO A 1 93 ? 5.941 9.039 -14.199 1.00 91.94 93 PRO A O 1
ATOM 741 N N . TYR A 1 94 ? 6.686 7.970 -16.017 1.00 91.94 94 TYR A N 1
ATOM 742 C CA . TYR A 1 94 ? 5.942 8.794 -16.967 1.00 91.94 94 TYR A CA 1
ATOM 743 C C . TYR A 1 94 ? 4.475 8.395 -16.999 1.00 91.94 94 TYR A C 1
ATOM 745 O O . TYR A 1 94 ? 3.601 9.259 -16.926 1.00 91.94 94 TYR A O 1
ATOM 753 N N . TRP A 1 95 ? 4.200 7.091 -17.049 1.00 93.12 95 TRP A N 1
ATOM 754 C CA . TRP A 1 95 ? 2.830 6.584 -17.043 1.00 93.12 95 TRP A CA 1
ATOM 755 C C . TRP A 1 95 ? 2.094 6.941 -15.749 1.00 93.12 95 TRP A C 1
ATOM 757 O O . TRP A 1 95 ? 0.948 7.385 -15.777 1.00 93.12 95 TRP A O 1
ATOM 767 N N . SER A 1 96 ? 2.791 6.856 -14.615 1.00 91.88 96 SER A N 1
ATOM 768 C CA . SER A 1 96 ? 2.263 7.263 -13.310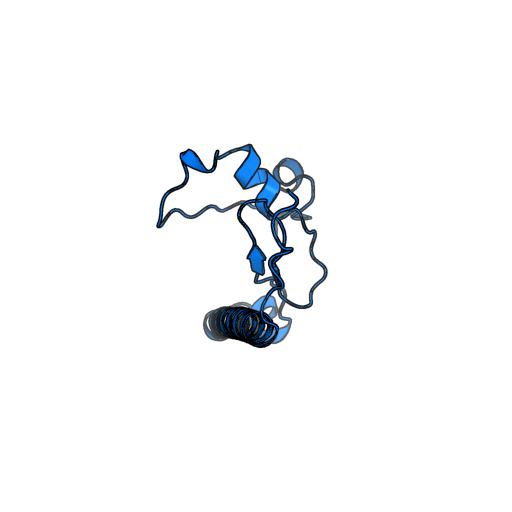 1.00 91.88 96 SER A CA 1
ATOM 769 C C . SER A 1 96 ? 2.212 8.779 -13.087 1.00 91.88 96 SER A C 1
ATOM 771 O O . SER A 1 96 ? 1.824 9.228 -12.008 1.00 91.88 96 SER A O 1
ATOM 773 N N . LYS A 1 97 ? 2.615 9.588 -14.080 1.00 91.06 97 LYS A N 1
ATOM 774 C CA . LYS A 1 97 ? 2.677 11.058 -13.997 1.00 91.06 97 LYS A CA 1
ATOM 775 C C . LYS A 1 97 ? 3.478 11.534 -12.774 1.00 91.06 97 LYS A C 1
ATOM 777 O O . LYS A 1 97 ? 3.116 12.512 -12.122 1.00 91.06 97 LYS A O 1
ATOM 782 N N . GLY A 1 98 ? 4.556 10.820 -12.452 1.00 88.81 98 GLY A N 1
ATOM 783 C CA . GLY A 1 98 ? 5.448 11.107 -11.332 1.00 88.81 98 GLY A CA 1
ATOM 784 C C . GLY A 1 98 ? 4.998 10.565 -9.973 1.00 88.81 98 GLY A C 1
ATOM 785 O O . GLY A 1 98 ? 5.627 10.913 -8.974 1.00 88.81 98 GLY A O 1
ATOM 786 N N . ALA A 1 99 ? 3.950 9.729 -9.899 1.00 88.25 99 ALA A N 1
ATOM 787 C CA . ALA A 1 99 ? 3.575 9.078 -8.637 1.00 88.25 99 ALA A CA 1
ATOM 788 C C . ALA A 1 99 ? 4.687 8.143 -8.129 1.00 88.25 99 ALA A C 1
ATOM 790 O O . ALA A 1 99 ? 4.957 8.096 -6.928 1.00 88.25 99 ALA A O 1
ATOM 791 N N . VAL A 1 100 ? 5.375 7.457 -9.049 1.00 87.94 100 VAL A N 1
ATOM 792 C CA . VAL A 1 100 ? 6.701 6.878 -8.795 1.00 87.94 100 VAL A CA 1
ATOM 793 C C . VAL A 1 100 ? 7.757 7.756 -9.459 1.00 87.94 100 VAL A C 1
ATOM 795 O O . VAL A 1 100 ? 7.571 8.233 -10.576 1.00 87.94 100 VAL A O 1
ATOM 798 N N . SER A 1 101 ? 8.857 8.020 -8.757 1.00 86.56 101 SER A N 1
ATOM 799 C CA . SER A 1 101 ? 9.835 9.025 -9.190 1.00 86.56 101 SER A CA 1
ATOM 800 C C . SER A 1 101 ? 10.882 8.484 -10.164 1.00 86.56 101 SER A C 1
ATOM 802 O O . SER A 1 101 ? 11.377 9.232 -11.003 1.00 86.56 101 SER A O 1
ATOM 804 N N . HIS A 1 102 ? 11.235 7.205 -10.058 1.00 87.81 102 HIS A N 1
ATOM 805 C CA . HIS A 1 102 ? 12.231 6.542 -10.894 1.00 87.81 102 HIS A CA 1
ATOM 806 C C . HIS A 1 102 ? 12.044 5.023 -10.853 1.00 87.81 102 HIS A C 1
ATOM 808 O O . HIS A 1 102 ? 11.379 4.486 -9.966 1.00 87.81 102 HIS A O 1
ATOM 814 N N . LEU A 1 103 ? 12.651 4.347 -11.827 1.00 85.38 103 LEU A N 1
ATOM 815 C CA . LEU A 1 103 ? 12.888 2.909 -11.763 1.00 85.38 103 LEU A CA 1
ATOM 816 C C . LEU A 1 103 ? 14.000 2.642 -10.726 1.00 85.38 103 LEU A C 1
ATOM 818 O O . LEU A 1 103 ? 14.944 3.436 -10.694 1.00 85.38 103 LEU A O 1
ATOM 822 N N . PRO A 1 104 ? 13.895 1.583 -9.900 1.00 76.75 104 PRO A N 1
ATOM 823 C CA . PRO A 1 104 ? 14.933 1.206 -8.937 1.00 76.75 104 PRO A CA 1
ATOM 824 C C . PRO A 1 104 ? 16.315 0.974 -9.560 1.00 76.75 104 PRO A C 1
ATOM 826 O O . PRO A 1 104 ? 16.371 0.522 -10.729 1.00 76.75 104 PRO A O 1
#

Foldseek 3Di:
DDDPDPPPDPVVVVVVVVVQVVVQVVVLVVQQVPDPDCCCNPVVPDKDFDADPVQATDDMDPDPQDSQQCVLVCVVQPPVNDDPPDDDDDQDCVSSVNSHPHHD

Nearest PDB structures (foldseek):
  3t4n-assembly1_C  TM=3.985E-01  e=6.312E+00  Saccharomyces cerevisiae S288C
  1ihr-assembly1_A  TM=3.289E-01  e=9.556E+00  Escherichia coli

Sequence (104 aa):
MNSPEKTLDPVTVELIKGALQSARSEMEALIDRTSMSPFIREKKDYFSAIFDRQGRLISGTRVPLAGNLIDCILEQYPQDDMRDGDLYIYNDPYWSKGAVSHLP

Mean predicted aligned error: 5.75 Å

Radius of gyration: 17.03 Å; Cα contacts (8 Å, |Δi|>4): 82; chains: 1; bounding box: 56×30×36 Å

Solvent-accessible surface area (backbone atoms only — not comparable to full-atom values): 6657 Å² total; per-residue (Å²): 132,84,75,78,80,79,75,76,56,68,67,60,53,52,51,53,52,50,50,54,51,50,55,49,53,50,53,51,54,50,51,41,74,70,46,88,47,62,54,46,46,74,67,54,69,72,82,56,74,45,61,50,98,83,43,45,78,74,45,65,52,96,65,94,67,58,71,47,71,45,45,48,53,53,72,74,47,53,73,91,75,61,56,94,89,71,85,89,84,87,64,54,25,73,72,35,72,53,39,42,84,58,70,134

pLDDT: mean 88.58, std 11.87, range [39.44, 97.06]